Protein AF-A0A497E2W5-F1 (afdb_monomer_lite)

Secondary structure (DSSP, 8-state):
-TT-----PPTT------SS--TT-----S--TT-TTTTT----TTTS-TT---SS---PPP----STTB-TT---SS---GGGHHHHHHHHTT-PPPTT--SPP-GGGB--

InterPro domains:
  IPR017850 Alkaline-phosphatase-like, core domain superfamily [G3DSA:3.40.720.10] (24-112)
  IPR017850 Alkaline-phosphatase-like, core domain superfamily [SSF53649] (45-108)

Structure (mmCIF, N/CA/C/O backbone):
data_AF-A0A497E2W5-F1
#
_entry.id   AF-A0A497E2W5-F1
#
loop_
_atom_site.group_PDB
_atom_site.id
_atom_site.type_symbol
_atom_site.label_atom_id
_atom_site.label_alt_id
_atom_site.label_comp_id
_atom_site.label_asym_id
_atom_site.label_entity_id
_atom_site.label_seq_id
_atom_site.pdbx_PDB_ins_code
_atom_site.Cartn_x
_atom_site.Cartn_y
_atom_site.Cartn_z
_atom_site.occupancy
_atom_site.B_iso_or_equiv
_atom_site.auth_seq_id
_atom_site.auth_comp_id
_atom_site.auth_asym_id
_atom_site.auth_atom_id
_atom_site.pdbx_PDB_model_num
ATOM 1 N N . ILE A 1 1 ? 4.083 -17.679 -1.240 1.00 45.44 1 ILE A N 1
ATOM 2 C CA . ILE A 1 1 ? 3.165 -18.830 -1.041 1.00 45.44 1 ILE A CA 1
ATOM 3 C C . ILE A 1 1 ? 3.995 -20.100 -1.224 1.00 45.44 1 ILE A C 1
ATOM 5 O O . ILE A 1 1 ? 4.900 -20.051 -2.053 1.00 45.44 1 ILE A O 1
ATOM 9 N N . PRO A 1 2 ? 3.779 -21.220 -0.515 1.00 30.84 2 PRO A N 1
ATOM 10 C CA . PRO A 1 2 ? 4.222 -22.504 -1.048 1.00 30.84 2 PRO A CA 1
ATOM 11 C C . PRO A 1 2 ? 3.474 -22.728 -2.373 1.00 30.84 2 PRO A C 1
ATOM 13 O O . PRO A 1 2 ? 2.284 -23.017 -2.351 1.00 30.84 2 PRO A O 1
ATOM 16 N N . GLY A 1 3 ? 4.138 -22.523 -3.514 1.00 43.94 3 GLY A N 1
ATOM 17 C CA . GLY A 1 3 ? 3.598 -22.904 -4.826 1.00 43.94 3 GLY A CA 1
ATOM 18 C C . GLY A 1 3 ? 3.369 -21.799 -5.859 1.00 43.94 3 GLY A C 1
ATOM 19 O O . GLY A 1 3 ? 2.953 -22.129 -6.962 1.00 43.94 3 GLY A O 1
ATOM 20 N N . GLU A 1 4 ? 3.669 -20.531 -5.574 1.00 42.75 4 GLU A N 1
ATOM 21 C CA . GLU A 1 4 ? 3.691 -19.508 -6.631 1.00 42.75 4 GLU A CA 1
ATOM 22 C C . GLU A 1 4 ? 5.122 -19.385 -7.165 1.00 42.75 4 GLU A C 1
ATOM 24 O O . GLU A 1 4 ? 6.027 -18.960 -6.444 1.00 42.75 4 GLU A O 1
ATOM 29 N N . VAL A 1 5 ? 5.337 -19.837 -8.402 1.00 46.62 5 VAL A N 1
ATOM 30 C CA . VAL A 1 5 ? 6.579 -19.614 -9.148 1.00 46.62 5 VAL A CA 1
ATOM 31 C C . VAL A 1 5 ? 6.296 -18.467 -10.101 1.00 46.62 5 VAL A C 1
ATOM 33 O O . VAL A 1 5 ? 5.612 -18.653 -11.106 1.00 46.62 5 VAL A O 1
ATOM 36 N N . ILE A 1 6 ? 6.773 -17.277 -9.750 1.00 53.44 6 ILE A N 1
ATOM 37 C CA . ILE A 1 6 ? 6.671 -16.111 -10.620 1.00 53.44 6 ILE A CA 1
ATOM 38 C C . ILE A 1 6 ? 7.904 -16.119 -11.523 1.00 53.44 6 ILE A C 1
ATOM 40 O O . ILE A 1 6 ? 9.036 -16.129 -11.038 1.00 53.44 6 ILE A O 1
ATOM 44 N N . PHE A 1 7 ? 7.678 -16.189 -12.832 1.00 51.25 7 PHE A N 1
ATOM 45 C CA . PHE A 1 7 ? 8.716 -15.943 -13.825 1.00 51.25 7 PHE A CA 1
ATOM 46 C C . PHE A 1 7 ? 8.680 -14.453 -14.137 1.00 51.25 7 PHE A C 1
ATOM 48 O O . PHE A 1 7 ? 7.654 -13.948 -14.587 1.00 51.25 7 PHE A O 1
ATOM 55 N N . GLU A 1 8 ? 9.773 -13.757 -13.846 1.00 55.00 8 GLU A N 1
ATOM 56 C CA . GLU A 1 8 ? 9.855 -12.304 -13.957 1.00 55.00 8 GLU A CA 1
ATOM 57 C C . GLU A 1 8 ? 11.048 -11.917 -14.814 1.00 55.00 8 GLU A C 1
ATOM 59 O O . GLU A 1 8 ? 12.089 -12.578 -14.816 1.00 55.00 8 GLU A O 1
ATOM 64 N N . VAL A 1 9 ? 10.876 -10.820 -15.535 1.00 54.47 9 VAL A N 1
ATOM 65 C CA . VAL A 1 9 ? 11.919 -10.215 -16.347 1.00 54.47 9 VAL A CA 1
ATOM 66 C C . VAL A 1 9 ? 12.617 -9.152 -15.491 1.00 54.47 9 VAL A C 1
ATOM 68 O O . VAL A 1 9 ? 11.955 -8.294 -14.904 1.00 54.47 9 VAL A O 1
ATOM 71 N N . GLU A 1 10 ? 13.944 -9.236 -15.368 1.00 49.66 10 GLU A N 1
ATOM 72 C CA . GLU A 1 10 ? 14.747 -8.255 -14.624 1.00 49.66 10 GLU A CA 1
ATOM 73 C C . GLU A 1 10 ? 14.705 -6.880 -15.317 1.00 49.66 10 GLU A C 1
ATOM 75 O O . GLU A 1 10 ? 14.527 -6.785 -16.533 1.00 49.66 10 GLU A O 1
ATOM 80 N N . GLY A 1 11 ? 14.869 -5.796 -14.551 1.00 47.16 11 GLY A N 1
ATOM 81 C CA . GLY A 1 11 ? 14.955 -4.447 -15.117 1.00 47.16 11 GLY A CA 1
ATOM 82 C C . GLY A 1 11 ? 16.055 -4.357 -16.181 1.00 47.16 11 GLY A C 1
ATOM 83 O O . GLY A 1 11 ? 17.175 -4.802 -15.953 1.00 47.16 11 GLY A O 1
ATOM 84 N N . GLY A 1 12 ? 15.722 -3.798 -17.349 1.00 45.59 12 GLY A N 1
ATOM 85 C CA . GLY A 1 12 ? 16.610 -3.753 -18.521 1.00 45.59 12 GLY A CA 1
ATOM 86 C C . GLY A 1 12 ? 16.353 -4.850 -19.561 1.00 45.59 12 GLY A C 1
ATOM 87 O O . GLY A 1 12 ? 16.908 -4.784 -20.655 1.00 45.59 12 GLY A O 1
ATOM 88 N N . TYR A 1 13 ? 15.476 -5.810 -19.261 1.00 46.66 13 TYR A N 1
ATOM 89 C CA . TYR A 1 13 ? 14.973 -6.796 -20.213 1.00 46.66 13 TYR A CA 1
ATOM 90 C C . TYR A 1 13 ? 13.480 -6.535 -20.483 1.00 46.66 13 TYR A C 1
ATOM 92 O O . TYR A 1 13 ? 12.729 -6.126 -19.596 1.00 46.66 13 TYR A O 1
ATOM 100 N N . GLY A 1 14 ? 13.035 -6.769 -21.716 1.00 49.97 14 GLY A N 1
ATOM 101 C CA . GLY A 1 14 ? 11.634 -6.637 -22.121 1.00 49.97 14 GLY A CA 1
ATOM 102 C C . GLY A 1 14 ? 11.180 -7.860 -22.908 1.00 49.97 14 GLY A C 1
ATOM 103 O O . GLY A 1 14 ? 11.984 -8.483 -23.604 1.00 49.97 14 GLY A O 1
ATOM 104 N N . VAL A 1 15 ? 9.898 -8.210 -22.809 1.00 49.91 15 VAL A N 1
ATOM 105 C CA . VAL A 1 15 ? 9.271 -9.172 -23.723 1.00 49.91 15 VAL A CA 1
ATOM 106 C C . VAL A 1 15 ? 8.539 -8.388 -24.803 1.00 49.91 15 VAL A C 1
ATOM 108 O O . VAL A 1 15 ? 7.866 -7.400 -24.533 1.00 49.91 15 VAL A O 1
ATOM 111 N N . ASN A 1 16 ? 8.725 -8.770 -26.063 1.00 43.09 16 ASN A N 1
ATOM 112 C CA . ASN A 1 16 ? 8.008 -8.121 -27.154 1.00 43.09 16 ASN A CA 1
ATOM 113 C C . ASN A 1 16 ? 6.560 -8.633 -27.152 1.00 43.09 16 ASN A C 1
ATOM 115 O O . ASN A 1 16 ? 6.359 -9.847 -27.094 1.00 43.09 16 ASN A O 1
ATOM 119 N N . PHE A 1 17 ? 5.571 -7.736 -27.236 1.00 48.25 17 PHE A N 1
ATOM 120 C CA . PHE A 1 17 ? 4.142 -8.064 -27.304 1.00 48.25 17 PHE A CA 1
ATOM 121 C C . PHE A 1 17 ? 3.808 -8.926 -28.535 1.00 48.25 17 PHE A C 1
ATOM 123 O O . PHE A 1 17 ? 3.304 -8.441 -29.546 1.00 48.25 17 PHE A O 1
ATOM 130 N N . HIS A 1 18 ? 4.028 -10.232 -28.440 1.00 39.84 18 HIS A N 1
ATOM 131 C CA . HIS A 1 18 ? 3.275 -11.218 -29.193 1.00 39.84 18 HIS A CA 1
ATOM 132 C C . HIS A 1 18 ? 2.455 -12.013 -28.187 1.00 39.84 18 HIS A C 1
ATOM 134 O O . HIS A 1 18 ? 2.977 -12.711 -27.323 1.00 39.84 18 HIS A O 1
ATOM 140 N N . PHE A 1 19 ? 1.141 -11.813 -28.270 1.00 38.38 19 PHE A N 1
ATOM 141 C CA . PHE A 1 19 ? 0.138 -12.569 -27.541 1.00 38.38 19 PHE A CA 1
ATOM 142 C C . PHE A 1 19 ? 0.495 -14.064 -27.596 1.00 38.38 19 PHE A C 1
ATOM 144 O O . PHE A 1 19 ? 0.598 -14.614 -28.687 1.00 38.38 19 PHE A O 1
ATOM 151 N N . TYR A 1 20 ? 0.619 -14.677 -26.415 1.00 34.50 20 TYR A N 1
ATOM 152 C CA . TYR A 1 20 ? 0.976 -16.075 -26.126 1.00 34.50 20 TYR A CA 1
ATOM 153 C C . TYR A 1 20 ? 2.484 -16.397 -26.043 1.00 34.50 20 TYR A C 1
ATOM 155 O O . TYR A 1 20 ? 3.214 -16.236 -27.017 1.00 34.50 20 TYR A O 1
ATOM 163 N N . PRO A 1 21 ? 2.961 -16.929 -24.895 1.00 38.91 21 PRO A N 1
ATOM 164 C CA . PRO A 1 21 ? 4.302 -17.485 -24.798 1.00 38.91 21 PRO A CA 1
ATOM 165 C C . PRO A 1 21 ? 4.341 -18.815 -25.554 1.00 38.91 21 PRO A C 1
ATOM 167 O O . PRO A 1 21 ? 4.038 -19.881 -25.012 1.00 38.91 21 PRO A O 1
ATOM 170 N N . ASP A 1 22 ? 4.726 -18.763 -26.821 1.00 36.75 22 ASP A N 1
ATOM 171 C CA . ASP A 1 22 ? 5.220 -19.946 -27.506 1.00 36.75 22 ASP A CA 1
ATOM 172 C C . ASP A 1 22 ? 6.557 -20.339 -26.860 1.00 36.75 22 ASP A C 1
ATOM 174 O O . ASP A 1 22 ? 7.371 -19.483 -26.517 1.00 36.75 22 ASP A O 1
ATOM 178 N N . LYS A 1 23 ? 6.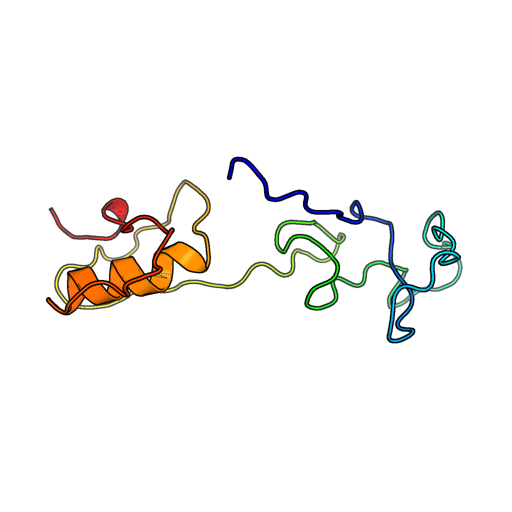822 -21.645 -26.706 1.00 39.22 23 LYS A N 1
ATOM 179 C CA . LYS A 1 23 ? 8.049 -22.219 -26.097 1.00 39.22 23 LYS A CA 1
ATOM 180 C C . LYS A 1 23 ? 9.384 -21.790 -26.753 1.00 39.22 23 LYS A C 1
ATOM 182 O O . LYS A 1 23 ? 10.425 -22.342 -26.408 1.00 39.22 23 LYS A O 1
ATOM 187 N N . GLY A 1 24 ? 9.354 -20.867 -27.710 1.00 38.56 24 GLY A N 1
ATOM 188 C CA . GLY A 1 24 ? 10.496 -20.341 -28.448 1.00 38.56 24 GLY A CA 1
ATOM 189 C C . GLY A 1 24 ? 10.682 -18.827 -28.338 1.00 38.56 24 GLY A C 1
ATOM 190 O O . GLY A 1 24 ? 11.384 -18.279 -29.179 1.00 38.56 24 GLY A O 1
ATOM 191 N N . SER A 1 25 ? 10.067 -18.135 -27.370 1.00 43.38 25 SER A N 1
ATOM 192 C CA . SER A 1 25 ? 10.336 -16.705 -27.160 1.00 43.38 25 SER A CA 1
ATOM 193 C C . SER A 1 25 ? 11.809 -16.486 -26.781 1.00 43.38 25 SER A C 1
ATOM 195 O O . SER A 1 25 ? 12.249 -16.937 -25.721 1.00 43.38 25 SER A O 1
ATOM 197 N N . GLU A 1 26 ? 12.574 -15.819 -27.648 1.00 43.84 26 GLU A N 1
ATOM 198 C CA . GLU A 1 26 ? 13.964 -15.437 -27.376 1.00 43.84 26 GLU A CA 1
ATOM 199 C C . GLU A 1 26 ? 14.029 -14.330 -26.313 1.00 43.84 26 GLU A C 1
ATOM 201 O O . GLU A 1 26 ? 13.266 -13.364 -26.343 1.00 43.84 26 GLU A O 1
ATOM 206 N N . LEU A 1 27 ? 14.966 -14.476 -25.372 1.00 45.19 27 LEU A N 1
ATOM 207 C CA . LEU A 1 27 ? 15.333 -13.435 -24.416 1.00 45.19 27 LEU A CA 1
ATOM 208 C C . LEU A 1 27 ? 16.033 -12.309 -25.193 1.00 45.19 27 LEU A C 1
ATOM 210 O O . LEU A 1 27 ? 17.135 -12.512 -25.703 1.00 45.19 27 LEU A O 1
ATOM 214 N N . ILE A 1 28 ? 15.413 -11.134 -25.302 1.00 45.72 28 ILE A N 1
ATOM 215 C CA . ILE A 1 28 ? 16.076 -9.970 -25.903 1.00 45.72 28 ILE A CA 1
ATOM 216 C C . ILE A 1 28 ? 17.065 -9.419 -24.872 1.00 45.72 28 ILE A C 1
ATOM 218 O O . ILE A 1 28 ? 16.666 -8.960 -23.803 1.00 45.72 28 ILE A O 1
ATOM 222 N N . VAL A 1 29 ? 18.356 -9.515 -25.189 1.00 43.81 29 VAL A N 1
ATOM 223 C CA . VAL A 1 29 ? 19.462 -9.031 -24.355 1.00 43.81 29 VAL A CA 1
ATOM 224 C C . VAL A 1 29 ? 19.752 -7.569 -24.699 1.00 43.81 29 VAL A C 1
ATOM 226 O O . VAL A 1 29 ? 20.176 -7.280 -25.812 1.00 43.81 29 VAL A O 1
ATOM 229 N N . GLU A 1 30 ? 19.531 -6.715 -23.697 1.00 44.34 30 GLU A N 1
ATOM 230 C CA . GLU A 1 30 ? 19.857 -5.285 -23.544 1.00 44.34 30 GLU A CA 1
ATOM 231 C C . GLU A 1 30 ? 19.336 -4.264 -24.587 1.00 44.34 30 GLU A C 1
ATOM 233 O O . GLU A 1 30 ? 19.366 -4.495 -25.797 1.00 44.34 30 GLU A O 1
ATOM 238 N N . PRO A 1 31 ? 18.886 -3.073 -24.134 1.00 47.66 31 PRO A N 1
ATOM 239 C CA . PRO A 1 31 ? 18.487 -1.991 -25.025 1.00 47.66 31 PRO A CA 1
ATOM 240 C C . PRO A 1 31 ? 19.684 -1.397 -25.778 1.00 47.66 31 PRO A C 1
ATOM 242 O O . PRO A 1 31 ? 20.657 -0.928 -25.189 1.00 47.66 31 PRO A O 1
ATOM 245 N N . ASP A 1 32 ? 19.571 -1.365 -27.104 1.00 46.53 32 ASP A N 1
ATOM 246 C CA . ASP A 1 32 ? 20.541 -0.745 -28.004 1.00 46.53 32 ASP A CA 1
ATOM 247 C C . ASP A 1 32 ? 20.584 0.797 -27.805 1.00 46.53 32 ASP A C 1
ATOM 249 O O . ASP A 1 32 ? 19.554 1.471 -27.958 1.00 46.53 32 ASP A O 1
ATOM 253 N N . PRO A 1 33 ? 21.766 1.382 -27.504 1.00 45.22 33 PRO A N 1
ATOM 254 C CA . PRO A 1 33 ? 21.944 2.816 -27.256 1.00 45.22 33 PRO A CA 1
ATOM 255 C C . PRO A 1 33 ? 21.564 3.750 -28.421 1.00 45.22 33 PRO A C 1
ATOM 257 O O . PRO A 1 33 ? 21.503 4.964 -28.215 1.00 45.22 33 PRO A O 1
ATOM 260 N N . GLN A 1 34 ? 21.329 3.243 -29.639 1.00 47.22 34 GLN A N 1
ATOM 261 C CA . GLN A 1 34 ? 20.988 4.060 -30.813 1.00 47.22 34 GLN A CA 1
ATOM 262 C C . GLN A 1 34 ? 19.508 4.499 -30.881 1.00 47.22 34 GLN A C 1
ATOM 264 O O . GLN A 1 34 ? 19.183 5.419 -31.634 1.00 47.22 34 GLN A O 1
ATOM 269 N N . PHE A 1 35 ? 18.600 3.880 -30.110 1.00 45.09 35 PHE A N 1
ATOM 270 C CA . PHE A 1 35 ? 17.139 4.056 -30.242 1.00 45.09 35 PHE A CA 1
ATOM 271 C C . PHE A 1 35 ? 16.502 4.910 -29.139 1.00 45.09 35 PHE A C 1
ATOM 273 O O . PHE A 1 35 ? 15.598 4.473 -28.429 1.00 45.09 35 PHE A O 1
ATOM 280 N N . GLY A 1 36 ? 16.948 6.153 -28.983 1.00 41.91 36 GLY A N 1
ATOM 281 C CA . GLY A 1 36 ? 16.357 7.075 -28.010 1.00 41.91 36 GLY A CA 1
ATOM 282 C C . GLY A 1 36 ? 14.810 7.167 -28.007 1.00 41.91 36 GLY A C 1
ATOM 283 O O . GLY A 1 36 ? 14.107 6.782 -28.938 1.00 41.91 36 GLY A O 1
ATOM 284 N N . VAL A 1 37 ? 14.321 7.799 -26.936 1.00 41.81 37 VAL A N 1
ATOM 285 C CA . VAL A 1 37 ? 12.943 8.172 -26.538 1.00 41.81 37 VAL A CA 1
ATOM 286 C C . VAL A 1 37 ? 12.136 7.123 -25.746 1.00 41.81 37 VAL A C 1
ATOM 288 O O . VAL A 1 37 ? 11.491 7.536 -24.788 1.00 41.81 37 VAL A O 1
ATOM 291 N N . TRP A 1 38 ? 12.244 5.811 -26.013 1.00 45.19 38 TRP A N 1
ATOM 292 C CA . TRP A 1 38 ? 11.664 4.747 -25.145 1.00 45.19 38 TRP A CA 1
ATOM 293 C C . TRP A 1 38 ? 12.589 3.541 -24.864 1.00 45.19 38 TRP A C 1
ATOM 295 O O . TRP A 1 38 ? 12.249 2.702 -24.040 1.00 45.19 38 TRP A O 1
ATOM 305 N N . GLY A 1 39 ? 13.785 3.481 -25.470 1.00 43.41 39 GLY A N 1
ATOM 306 C CA . GLY A 1 39 ? 15.021 2.883 -24.919 1.00 43.41 39 GLY A CA 1
ATOM 307 C C . GLY A 1 39 ? 14.967 1.538 -24.174 1.00 43.41 39 GLY A C 1
ATOM 308 O O . GLY A 1 39 ? 15.750 1.361 -23.247 1.00 43.41 39 GLY A O 1
ATOM 309 N N . GLY A 1 40 ? 14.046 0.625 -24.506 1.00 49.16 40 GLY A N 1
ATOM 310 C CA . GLY A 1 40 ? 13.838 -0.639 -23.775 1.00 49.16 40 GLY A CA 1
ATOM 311 C C . GLY A 1 40 ? 13.529 -0.477 -22.280 1.00 49.16 40 GLY A C 1
ATOM 312 O O . GLY A 1 40 ? 13.662 -1.425 -21.512 1.00 49.16 40 GLY A O 1
ATOM 313 N N . ALA A 1 41 ? 13.102 0.715 -21.868 1.00 49.84 41 ALA A N 1
ATOM 314 C CA . ALA A 1 41 ? 12.738 1.069 -20.502 1.00 49.84 41 ALA A CA 1
ATOM 315 C C . ALA A 1 41 ? 11.210 1.092 -20.345 1.00 49.84 41 ALA A C 1
ATOM 317 O O . ALA A 1 41 ? 10.638 2.010 -19.757 1.00 49.84 41 ALA A O 1
ATOM 318 N N . GLU A 1 42 ? 10.526 0.115 -20.936 1.00 55.38 42 GLU A N 1
ATOM 319 C CA . GLU A 1 42 ? 9.072 0.040 -20.890 1.00 55.38 42 GLU A CA 1
ATOM 320 C C . GLU A 1 42 ? 8.649 -0.860 -19.728 1.00 55.38 42 GLU A C 1
ATOM 322 O O . GLU A 1 42 ? 8.657 -2.084 -19.824 1.00 55.38 42 GLU A O 1
ATOM 327 N N . GLY A 1 43 ? 8.266 -0.238 -18.612 1.00 55.75 43 GLY A N 1
ATOM 328 C CA . GLY A 1 43 ? 7.411 -0.901 -17.636 1.00 55.75 43 GLY A CA 1
ATOM 329 C C . GLY A 1 43 ? 6.011 -1.019 -18.224 1.00 55.75 43 GLY A C 1
ATOM 330 O O . GLY A 1 43 ? 5.242 -0.056 -18.200 1.00 55.75 43 GLY A O 1
ATOM 331 N N . THR A 1 44 ? 5.686 -2.175 -18.787 1.00 61.59 44 THR A N 1
ATOM 332 C CA . THR A 1 44 ? 4.354 -2.473 -19.320 1.00 61.59 44 THR A CA 1
ATOM 333 C C . THR A 1 44 ? 3.496 -3.100 -18.217 1.00 61.59 44 THR A C 1
ATOM 335 O O . THR A 1 44 ? 3.992 -3.646 -17.227 1.00 61.59 44 THR A O 1
ATOM 338 N N . HIS A 1 45 ? 2.168 -2.995 -18.318 1.00 64.62 45 HIS A N 1
ATOM 339 C CA . HIS A 1 45 ? 1.300 -3.581 -17.297 1.00 64.62 45 HIS A CA 1
ATOM 340 C C . HIS A 1 45 ? 1.273 -5.121 -17.415 1.00 64.62 45 HIS A C 1
ATOM 342 O O . HIS A 1 45 ? 0.647 -5.680 -18.313 1.00 64.62 45 HIS A O 1
ATOM 348 N N . GLY A 1 46 ? 1.898 -5.816 -16.461 1.00 63.97 46 GLY A N 1
ATOM 349 C CA . GLY A 1 46 ? 1.742 -7.266 -16.271 1.00 63.97 46 GLY A CA 1
ATOM 350 C C . GLY A 1 46 ? 2.943 -8.140 -16.639 1.00 63.97 46 GLY A C 1
ATOM 351 O O . GLY A 1 46 ? 2.868 -9.344 -16.414 1.00 63.97 46 GLY A O 1
ATOM 352 N N . GLU A 1 47 ? 4.033 -7.571 -17.154 1.00 60.97 47 GLU A N 1
ATOM 353 C CA . GLU A 1 47 ? 5.222 -8.338 -17.568 1.00 60.97 47 GLU A CA 1
ATOM 354 C C . GLU A 1 47 ? 6.350 -8.308 -16.524 1.00 60.97 47 GLU A C 1
ATOM 356 O O . GLU A 1 47 ? 7.162 -9.231 -16.450 1.00 60.97 47 GLU A O 1
ATOM 361 N N . GLN A 1 48 ? 6.386 -7.274 -15.682 1.00 70.00 48 GLN A N 1
ATOM 362 C CA . GLN A 1 48 ? 7.395 -7.084 -14.642 1.00 70.00 48 GLN A CA 1
ATOM 363 C C . GLN A 1 48 ? 6.757 -6.784 -13.283 1.00 70.00 48 GLN A C 1
ATOM 365 O O . GLN A 1 48 ? 5.591 -6.380 -13.181 1.00 70.00 48 GLN A O 1
ATOM 370 N N . LEU A 1 49 ? 7.546 -6.929 -12.212 1.00 76.06 49 LEU A N 1
ATOM 371 C CA . LEU A 1 49 ? 7.124 -6.458 -10.899 1.00 76.06 49 LEU A CA 1
ATOM 372 C C . LEU A 1 49 ? 6.923 -4.942 -10.913 1.00 76.06 49 LEU A C 1
ATOM 374 O O . LEU A 1 49 ? 7.787 -4.209 -11.400 1.00 76.06 49 LEU A O 1
ATOM 378 N N . PRO A 1 50 ? 5.862 -4.434 -10.262 1.00 78.38 50 PRO A N 1
ATOM 379 C CA . PRO A 1 50 ? 5.610 -3.003 -10.246 1.00 78.38 50 PRO A CA 1
ATOM 380 C C . PRO A 1 50 ? 6.734 -2.167 -9.632 1.00 78.38 50 PRO A C 1
ATOM 382 O O . PRO A 1 50 ? 6.831 -0.982 -9.922 1.00 78.38 50 PRO A O 1
ATOM 385 N N . SER A 1 51 ? 7.561 -2.769 -8.771 1.00 80.75 51 SER A N 1
ATOM 386 C CA . SER A 1 51 ? 8.699 -2.131 -8.103 1.00 80.75 51 SER A CA 1
ATOM 387 C C . SER A 1 51 ? 9.994 -2.108 -8.917 1.00 80.75 51 SER A C 1
ATOM 389 O O . SER A 1 51 ? 10.981 -1.587 -8.404 1.00 80.75 51 SER A O 1
ATOM 391 N N . VAL A 1 52 ? 10.025 -2.683 -10.124 1.00 76.31 52 VAL A N 1
ATOM 392 C CA . VAL A 1 52 ? 11.192 -2.579 -11.011 1.00 76.31 52 VAL A CA 1
ATOM 393 C C . VAL A 1 52 ? 11.384 -1.118 -11.409 1.00 76.31 52 VAL A C 1
ATOM 395 O O . VAL A 1 52 ? 10.426 -0.432 -11.771 1.00 76.31 52 VAL A O 1
ATOM 398 N N . ASP A 1 53 ? 12.624 -0.648 -11.296 1.00 72.50 53 ASP A N 1
ATOM 399 C CA . ASP A 1 53 ? 13.029 0.690 -11.709 1.00 72.50 53 ASP A CA 1
ATOM 400 C C . ASP A 1 53 ? 13.494 0.655 -13.168 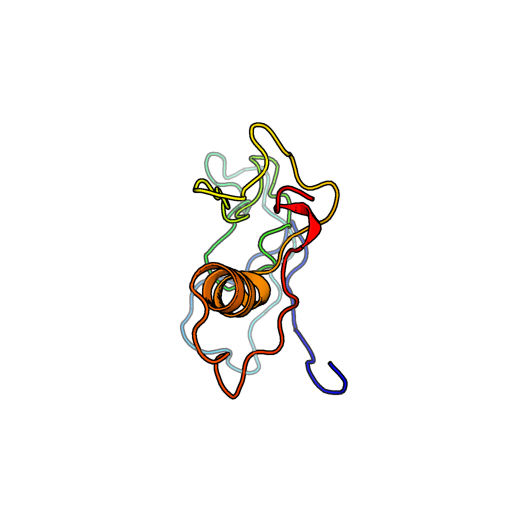1.00 72.50 53 ASP A C 1
ATOM 402 O O . ASP A 1 53 ? 14.450 -0.039 -13.514 1.00 72.50 53 ASP A O 1
ATOM 406 N N . PHE A 1 54 ? 12.802 1.409 -14.018 1.00 68.19 54 PHE A N 1
ATOM 407 C CA . PHE A 1 54 ? 13.082 1.544 -15.446 1.00 68.19 54 PHE A CA 1
ATOM 408 C C . PHE A 1 54 ? 13.872 2.825 -15.753 1.00 68.19 54 PHE A C 1
ATOM 410 O O . PHE A 1 54 ? 13.733 3.409 -16.824 1.00 68.19 54 PHE A O 1
ATOM 417 N N . SER A 1 55 ? 14.685 3.314 -14.812 1.00 63.91 55 SER A N 1
ATOM 418 C CA . SER A 1 55 ? 15.452 4.575 -14.869 1.00 63.91 55 SER A CA 1
ATOM 419 C C . SER A 1 55 ? 14.608 5.857 -14.854 1.00 63.91 55 SER A C 1
ATOM 421 O O . SER A 1 55 ? 15.022 6.860 -14.274 1.00 63.91 55 SER A O 1
ATOM 423 N N . LEU A 1 56 ? 13.426 5.850 -15.474 1.00 69.06 56 LEU A N 1
ATOM 424 C CA . LEU A 1 56 ? 12.445 6.941 -15.414 1.00 69.06 56 LEU A CA 1
ATOM 425 C C . LEU A 1 56 ? 11.525 6.843 -14.191 1.00 69.06 56 LEU A C 1
ATOM 427 O O . LEU A 1 56 ? 10.818 7.799 -13.868 1.00 69.06 56 LEU A O 1
ATOM 431 N N . GLY A 1 57 ? 11.530 5.698 -13.513 1.00 72.81 57 GLY A N 1
ATOM 432 C CA . GLY A 1 57 ? 10.702 5.416 -12.354 1.00 72.81 57 GLY A CA 1
ATOM 433 C C . GLY A 1 57 ? 10.186 3.985 -12.356 1.00 72.81 57 GLY A C 1
ATOM 434 O O . GLY A 1 57 ? 10.640 3.129 -13.114 1.00 72.81 57 GLY A O 1
ATOM 435 N N . THR A 1 58 ? 9.212 3.744 -11.488 1.00 80.06 58 THR A N 1
ATOM 436 C CA . THR A 1 58 ? 8.551 2.450 -11.326 1.00 80.06 58 THR A CA 1
ATOM 437 C C . THR A 1 58 ? 7.097 2.542 -11.781 1.00 80.06 58 THR A C 1
ATOM 439 O O . THR A 1 58 ?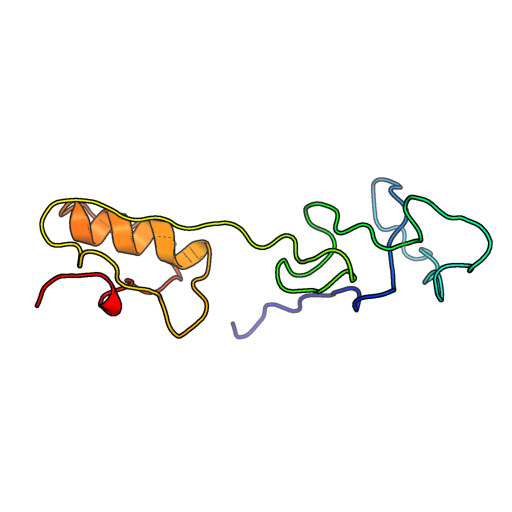 6.530 3.632 -11.889 1.00 80.06 58 THR A O 1
ATOM 442 N N . ILE A 1 59 ? 6.461 1.391 -11.997 1.00 81.31 59 ILE A N 1
ATOM 443 C CA . ILE A 1 59 ? 5.020 1.307 -12.288 1.00 81.31 59 ILE A CA 1
ATOM 444 C C . ILE A 1 59 ? 4.207 0.970 -11.026 1.00 81.31 59 ILE A C 1
ATOM 446 O O . ILE A 1 59 ? 3.107 0.420 -11.098 1.00 81.31 59 ILE A O 1
ATOM 450 N N . GLN A 1 60 ? 4.746 1.278 -9.839 1.00 86.44 60 GLN A N 1
ATOM 451 C CA . GLN A 1 60 ? 4.061 1.031 -8.574 1.00 86.44 60 GLN A CA 1
ATOM 452 C C . GLN A 1 60 ? 2.741 1.802 -8.507 1.00 86.44 60 GLN A C 1
ATOM 454 O O . GLN A 1 60 ? 2.669 2.999 -8.786 1.00 86.44 60 GLN A O 1
ATOM 459 N N . ALA A 1 61 ? 1.691 1.119 -8.056 1.00 88.50 61 ALA A N 1
ATOM 460 C CA . ALA A 1 61 ? 0.420 1.764 -7.778 1.00 88.50 61 ALA A CA 1
ATOM 461 C C . ALA A 1 61 ? 0.528 2.720 -6.577 1.00 88.50 61 ALA A C 1
ATOM 463 O O . ALA A 1 61 ? 1.273 2.486 -5.622 1.00 88.50 61 ALA A O 1
ATOM 464 N N . VAL A 1 62 ? -0.288 3.773 -6.597 1.00 91.94 62 VAL A N 1
ATOM 465 C CA . VAL A 1 62 ? -0.425 4.710 -5.478 1.00 91.94 62 VAL A CA 1
ATOM 466 C C . VAL A 1 62 ? -1.597 4.285 -4.598 1.00 91.94 62 VAL A C 1
ATOM 468 O O . VAL A 1 62 ? -2.714 4.106 -5.080 1.00 91.94 62 VAL A O 1
ATOM 471 N N . PHE A 1 63 ? -1.359 4.179 -3.290 1.00 94.75 63 PHE A N 1
ATOM 472 C CA . PHE A 1 63 ? -2.396 3.914 -2.294 1.00 94.75 63 PHE A CA 1
ATOM 473 C C . PHE A 1 63 ? -2.565 5.115 -1.358 1.00 94.75 63 PHE A C 1
ATOM 475 O O . PHE A 1 63 ? -1.618 5.530 -0.687 1.00 94.75 63 PHE A O 1
ATOM 482 N N . VAL A 1 64 ? -3.783 5.660 -1.292 1.00 95.88 64 VAL A N 1
ATOM 483 C CA . VAL A 1 64 ? -4.160 6.749 -0.379 1.00 95.88 64 VAL A CA 1
ATOM 484 C C . VAL A 1 64 ? -5.417 6.347 0.378 1.00 95.88 64 VAL A C 1
ATOM 486 O O . VAL A 1 64 ? -6.433 6.017 -0.227 1.00 95.88 64 VAL A O 1
ATOM 489 N N . LEU A 1 65 ? -5.358 6.421 1.707 1.00 95.69 65 LEU A N 1
ATOM 490 C CA . LEU A 1 65 ? -6.466 6.090 2.597 1.00 95.69 65 LEU A CA 1
ATOM 491 C C . LEU A 1 65 ? -6.802 7.296 3.478 1.00 95.69 65 LEU A C 1
ATOM 493 O O . LEU A 1 65 ? -5.915 7.897 4.085 1.00 95.69 65 LEU A O 1
ATOM 497 N N . ARG A 1 66 ? -8.086 7.660 3.547 1.00 95.38 66 ARG A N 1
ATOM 498 C CA . ARG A 1 66 ? -8.580 8.777 4.361 1.00 95.38 66 ARG A CA 1
ATOM 499 C C . ARG A 1 66 ? -9.999 8.495 4.837 1.00 95.38 66 ARG A C 1
ATOM 501 O O . ARG A 1 66 ? -10.871 8.212 4.026 1.00 95.38 66 ARG A O 1
ATOM 508 N N . GLY A 1 67 ? -10.237 8.668 6.130 1.00 92.12 67 GLY A N 1
ATOM 509 C CA . GLY A 1 67 ? -11.554 8.509 6.737 1.00 92.12 67 GLY A CA 1
ATOM 510 C C . GLY A 1 67 ? -11.492 8.625 8.260 1.00 92.12 67 GLY A C 1
ATOM 511 O O . GLY A 1 67 ? -10.411 8.876 8.801 1.00 92.12 67 GLY A O 1
ATOM 512 N N . PRO A 1 68 ? -12.634 8.472 8.950 1.00 92.25 68 PRO A N 1
ATOM 513 C CA . PRO A 1 68 ? -12.668 8.316 10.402 1.00 92.25 68 PRO A CA 1
ATOM 514 C C . PRO A 1 68 ? -11.771 7.156 10.851 1.00 92.25 68 PRO A C 1
ATOM 516 O O . PRO A 1 68 ? -11.741 6.121 10.189 1.00 92.25 68 PRO A O 1
ATOM 519 N N . GLY A 1 69 ? -11.026 7.335 11.944 1.00 92.25 69 GLY A N 1
ATOM 520 C CA . GLY A 1 69 ? -10.136 6.299 12.475 1.00 92.25 69 GLY A CA 1
ATOM 521 C C . GLY A 1 69 ? -8.882 6.029 11.634 1.00 92.25 69 GLY A C 1
ATOM 522 O O . GLY A 1 69 ? -8.173 5.069 11.914 1.00 92.25 69 GLY A O 1
ATOM 523 N N . VAL A 1 70 ? -8.573 6.844 10.615 1.00 96.62 70 VAL A N 1
ATOM 524 C CA . VAL A 1 70 ? -7.348 6.727 9.800 1.00 96.62 70 VAL A CA 1
ATOM 525 C C . VAL A 1 70 ? -6.373 7.848 10.153 1.00 96.62 70 VAL A C 1
ATOM 527 O O . VAL A 1 70 ? -6.707 9.031 10.057 1.00 96.62 70 VAL A O 1
ATOM 530 N N . LYS A 1 71 ? -5.130 7.483 10.483 1.00 96.75 71 LYS A N 1
ATOM 531 C CA . LYS A 1 71 ? -4.062 8.426 10.833 1.00 96.75 71 LYS A CA 1
ATOM 532 C C . LYS A 1 71 ? -3.823 9.434 9.709 1.00 96.75 71 LYS A C 1
ATOM 534 O O . LYS A 1 71 ? -3.517 9.078 8.570 1.00 96.75 71 LYS A O 1
ATOM 539 N N . LYS A 1 72 ? -3.862 10.722 10.046 1.00 96.50 72 LYS A N 1
ATOM 540 C CA . LYS A 1 72 ? -3.528 11.807 9.110 1.00 96.50 72 LYS A CA 1
ATOM 541 C C . LYS A 1 72 ? -2.020 11.897 8.883 1.00 96.50 72 LYS A C 1
ATOM 543 O O . LYS A 1 72 ? -1.240 11.869 9.829 1.00 96.50 72 LYS A O 1
ATOM 548 N N . GLY A 1 73 ? -1.615 12.054 7.622 1.00 95.75 73 GLY A N 1
ATOM 549 C CA . GLY A 1 73 ? -0.211 12.260 7.245 1.00 95.75 73 GLY A CA 1
ATOM 550 C C . GLY A 1 73 ? 0.695 11.041 7.449 1.00 95.75 73 GLY A C 1
ATOM 551 O O . GLY A 1 73 ? 1.912 11.167 7.324 1.00 95.75 73 GLY A O 1
ATOM 552 N N . PHE A 1 74 ? 0.130 9.868 7.752 1.00 96.25 74 PHE A N 1
ATOM 553 C CA . PHE A 1 74 ? 0.904 8.640 7.875 1.00 96.25 74 PHE A CA 1
ATOM 554 C C . PHE A 1 74 ? 1.480 8.225 6.516 1.00 96.25 74 PHE A C 1
ATOM 556 O O . PHE A 1 74 ? 0.780 8.207 5.504 1.00 96.25 74 PHE A O 1
ATOM 563 N N . ARG A 1 75 ? 2.767 7.870 6.507 1.00 96.19 75 ARG A N 1
ATOM 564 C CA . ARG A 1 75 ? 3.455 7.273 5.361 1.00 96.19 75 ARG A CA 1
ATOM 565 C C . ARG A 1 75 ? 3.914 5.875 5.746 1.00 96.19 75 ARG A C 1
ATOM 567 O O . ARG A 1 75 ? 4.632 5.712 6.735 1.00 96.19 75 ARG A O 1
ATOM 574 N N . ALA A 1 76 ? 3.498 4.878 4.970 1.00 93.25 76 ALA A N 1
ATOM 575 C CA . ALA A 1 76 ? 3.898 3.498 5.197 1.00 93.25 76 ALA A CA 1
ATOM 576 C C . ALA A 1 76 ? 5.422 3.350 5.066 1.00 93.25 76 ALA A C 1
ATOM 578 O O . ALA A 1 76 ? 6.031 3.859 4.130 1.00 93.25 76 ALA A O 1
ATOM 579 N N . LYS A 1 77 ? 6.037 2.649 6.026 1.00 92.44 77 LYS A N 1
ATOM 580 C CA . LYS A 1 77 ? 7.484 2.357 6.027 1.00 92.44 77 LYS A CA 1
ATOM 581 C C . LYS A 1 77 ? 7.836 1.075 5.273 1.00 92.44 77 LYS A C 1
ATOM 583 O O . LYS A 1 77 ? 9.005 0.824 5.007 1.00 92.44 77 LYS A O 1
ATOM 588 N N . LYS A 1 78 ? 6.836 0.235 5.014 1.00 89.88 78 LYS A N 1
ATOM 589 C CA . LYS A 1 78 ? 6.959 -1.044 4.316 1.00 89.88 78 LYS A CA 1
ATOM 590 C C . LYS A 1 78 ? 6.036 -1.030 3.098 1.00 89.88 78 LYS A C 1
ATOM 592 O O . LYS A 1 78 ? 5.013 -0.342 3.158 1.00 89.88 78 LYS A O 1
ATOM 597 N N . PRO A 1 79 ? 6.359 -1.792 2.041 1.00 90.00 79 PRO A N 1
ATOM 598 C CA . PRO A 1 79 ? 5.457 -1.969 0.916 1.00 90.00 79 PRO A CA 1
ATOM 599 C C . PRO A 1 79 ? 4.081 -2.472 1.358 1.00 90.00 79 PRO A C 1
ATOM 601 O O . PRO A 1 79 ? 3.950 -3.252 2.308 1.00 90.00 79 PRO A O 1
ATOM 604 N N . ILE A 1 80 ? 3.068 -2.007 0.639 1.00 94.00 80 ILE A N 1
ATOM 605 C CA . ILE A 1 80 ? 1.692 -2.493 0.707 1.00 94.00 80 ILE A CA 1
ATOM 606 C C . ILE A 1 80 ? 1.449 -3.266 -0.577 1.00 94.00 80 ILE A C 1
ATOM 608 O O . ILE A 1 80 ? 1.843 -2.807 -1.650 1.00 94.00 80 ILE A O 1
ATOM 612 N N . PHE A 1 81 ? 0.800 -4.418 -0.471 1.00 93.88 81 PHE A N 1
ATOM 613 C CA . PHE A 1 81 ? 0.433 -5.209 -1.636 1.00 93.88 81 PHE A CA 1
ATOM 614 C C . PHE A 1 81 ? -1.027 -4.969 -2.004 1.00 93.88 81 PHE A C 1
ATOM 616 O O . PHE A 1 81 ? -1.862 -4.691 -1.146 1.00 93.88 81 PHE A O 1
ATOM 623 N N . LEU A 1 82 ? -1.365 -5.140 -3.284 1.00 93.50 82 LEU A N 1
ATOM 624 C CA . LEU A 1 82 ? -2.742 -4.978 -3.760 1.00 93.50 82 LEU A CA 1
ATOM 625 C C . LEU A 1 82 ? -3.727 -5.890 -3.003 1.00 93.50 82 LEU A C 1
ATOM 627 O O . LEU A 1 82 ? -4.830 -5.467 -2.661 1.00 93.50 82 LEU A O 1
ATOM 631 N N . ARG A 1 83 ? -3.292 -7.110 -2.654 1.00 95.50 83 ARG A N 1
ATOM 632 C CA . ARG A 1 83 ? -4.075 -8.070 -1.857 1.00 95.50 83 ARG A CA 1
ATOM 633 C C . ARG A 1 83 ? -4.428 -7.581 -0.447 1.00 95.50 83 ARG A C 1
ATOM 635 O O . ARG A 1 83 ? -5.373 -8.098 0.137 1.00 95.50 83 ARG A O 1
ATOM 642 N N . ASP A 1 84 ? -3.716 -6.589 0.089 1.00 97.19 84 ASP A N 1
ATOM 643 C CA . ASP A 1 84 ? -3.967 -6.029 1.425 1.00 97.19 84 ASP A CA 1
ATOM 644 C C . ASP A 1 84 ? -5.156 -5.048 1.432 1.00 97.19 84 ASP A C 1
ATOM 646 O O . ASP A 1 84 ? -5.728 -4.762 2.486 1.00 97.19 84 ASP A O 1
ATOM 650 N 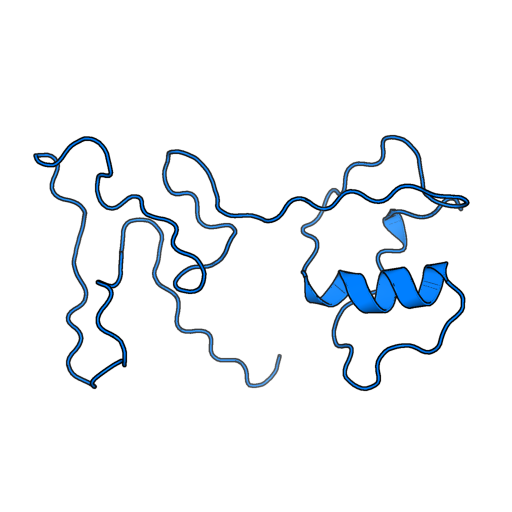N . VAL A 1 85 ? -5.566 -4.530 0.267 1.00 96.56 85 VAL A N 1
ATOM 651 C CA . VAL A 1 85 ? -6.591 -3.477 0.161 1.00 96.56 85 VAL A CA 1
ATOM 652 C C . VAL A 1 85 ? -7.964 -3.981 0.608 1.00 96.56 85 VAL A C 1
ATOM 654 O O . VAL A 1 85 ? -8.584 -3.388 1.490 1.00 96.56 85 VAL A O 1
ATOM 657 N N . ALA A 1 86 ? -8.436 -5.089 0.036 1.00 97.44 86 ALA A N 1
ATOM 658 C CA . ALA A 1 86 ? -9.761 -5.632 0.332 1.00 97.44 86 ALA A CA 1
ATOM 659 C C . ALA A 1 86 ? -9.964 -6.030 1.815 1.00 97.44 86 ALA A C 1
ATOM 661 O O . ALA A 1 86 ? -10.960 -5.590 2.401 1.00 97.44 86 ALA A O 1
ATOM 662 N N . PRO A 1 87 ? -9.056 -6.788 2.473 1.00 97.81 87 PRO A N 1
ATOM 663 C CA . PRO A 1 87 ? -9.204 -7.092 3.898 1.00 97.81 87 PRO A CA 1
ATOM 664 C C . PRO A 1 87 ? -9.118 -5.835 4.778 1.00 97.81 87 PRO A C 1
ATOM 666 O O . PRO A 1 87 ? -9.861 -5.726 5.752 1.00 97.81 87 PRO A O 1
ATOM 669 N N . THR A 1 88 ? -8.292 -4.846 4.414 1.00 97.12 88 THR A N 1
ATOM 670 C CA . THR A 1 88 ? -8.192 -3.569 5.148 1.00 97.12 88 THR A CA 1
ATOM 671 C C . THR A 1 88 ? -9.492 -2.768 5.099 1.00 97.12 88 THR A C 1
ATOM 673 O O . THR A 1 88 ? -9.955 -2.285 6.132 1.00 97.12 88 THR A O 1
ATOM 676 N N . LEU A 1 89 ? -10.104 -2.638 3.918 1.00 96.19 89 LEU A N 1
ATOM 677 C CA . LEU A 1 89 ? -11.381 -1.936 3.776 1.00 96.19 89 LEU A CA 1
ATOM 678 C C . LEU A 1 89 ? -12.517 -2.678 4.479 1.00 96.19 89 LEU A C 1
ATOM 680 O O . LEU A 1 89 ? -13.363 -2.037 5.093 1.00 96.19 89 LEU A O 1
ATOM 684 N N . SER A 1 90 ? -12.509 -4.012 4.445 1.00 96.94 90 SER A N 1
ATOM 685 C CA . SER A 1 90 ? -13.529 -4.815 5.129 1.00 96.94 90 SER A CA 1
ATOM 686 C C . SER A 1 90 ? -13.504 -4.586 6.640 1.00 96.94 90 SER A C 1
ATOM 688 O O . SER A 1 90 ? -14.548 -4.391 7.252 1.00 96.94 90 SER A O 1
ATOM 690 N N . HIS A 1 91 ? -12.301 -4.512 7.220 1.00 95.31 91 HIS A N 1
ATOM 691 C CA . HIS A 1 91 ? -12.112 -4.178 8.629 1.00 95.31 91 HIS A CA 1
ATOM 692 C C . HIS A 1 91 ? -12.609 -2.767 8.976 1.00 95.31 91 HIS A C 1
ATOM 694 O O . HIS A 1 91 ? -13.304 -2.594 9.969 1.00 95.31 91 HIS A O 1
ATOM 700 N N . LEU A 1 92 ? -12.291 -1.762 8.152 1.00 94.31 92 LEU A N 1
ATOM 701 C CA 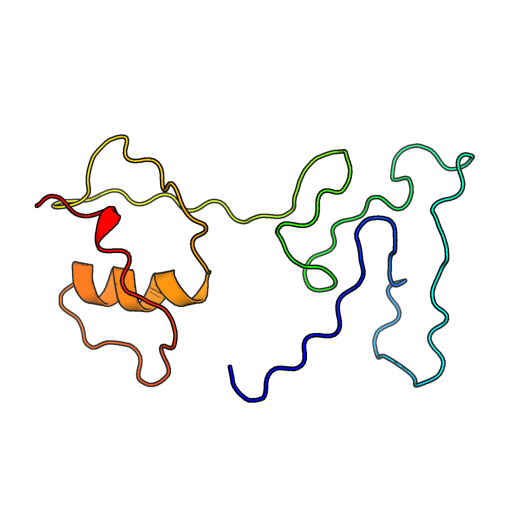. LEU A 1 92 ? -12.740 -0.380 8.377 1.00 94.31 92 LEU A CA 1
ATOM 702 C C . LEU A 1 92 ? -14.257 -0.205 8.277 1.00 94.31 92 LEU A C 1
ATOM 704 O O . LEU A 1 92 ? -14.820 0.662 8.941 1.00 94.31 92 LEU A O 1
ATOM 708 N N . LEU A 1 93 ? -14.898 -0.976 7.401 1.00 94.19 93 LEU A N 1
ATOM 709 C CA . LEU A 1 93 ? -16.333 -0.895 7.138 1.00 94.19 93 LEU A CA 1
ATOM 710 C C . LEU A 1 93 ? -17.162 -1.817 8.040 1.00 94.19 93 LEU A C 1
ATOM 712 O O . LEU A 1 93 ? -18.383 -1.800 7.925 1.00 94.19 93 LEU A O 1
ATOM 716 N N . ASP A 1 94 ? -16.515 -2.607 8.902 1.00 95.06 94 ASP A N 1
ATOM 717 C CA . ASP A 1 94 ? -17.153 -3.636 9.731 1.00 95.06 94 ASP A CA 1
ATOM 718 C C . ASP A 1 94 ? -18.015 -4.613 8.906 1.00 95.06 94 ASP A C 1
ATOM 720 O O . ASP A 1 94 ? -19.159 -4.932 9.233 1.00 95.06 94 ASP A O 1
ATOM 724 N N . ILE A 1 95 ? -17.465 -5.070 7.776 1.00 97.69 95 ILE A N 1
ATOM 725 C CA . ILE A 1 95 ? -18.102 -6.053 6.889 1.00 97.69 95 ILE A CA 1
ATOM 726 C C . ILE A 1 95 ? -17.300 -7.361 6.850 1.00 97.69 95 ILE A C 1
ATOM 728 O O . ILE A 1 95 ? -16.097 -7.364 7.131 1.00 97.69 95 ILE A O 1
ATOM 732 N N . PRO A 1 96 ? -17.929 -8.488 6.465 1.00 97.75 96 PRO A N 1
ATOM 733 C CA . PRO A 1 96 ? -17.228 -9.759 6.345 1.00 97.75 96 PRO A CA 1
ATOM 734 C C . PRO A 1 96 ? -16.033 -9.681 5.390 1.00 97.75 96 PRO A C 1
ATOM 736 O O . PRO A 1 96 ? -16.123 -9.119 4.298 1.00 97.75 96 PRO A O 1
ATOM 739 N N . MET A 1 97 ? -14.920 -10.297 5.791 1.00 97.25 97 MET A N 1
ATOM 740 C CA . MET A 1 97 ? -13.727 -10.410 4.955 1.00 97.25 97 MET A CA 1
ATOM 741 C C . MET A 1 97 ? -14.027 -11.245 3.695 1.00 97.25 97 MET A C 1
ATOM 743 O O . MET A 1 97 ? -14.736 -12.253 3.797 1.00 97.25 97 MET A O 1
ATOM 747 N N . PRO A 1 98 ? -13.487 -10.883 2.514 1.00 97.25 98 PRO A N 1
ATOM 748 C CA . PRO A 1 98 ? -13.609 -11.719 1.328 1.00 97.25 98 PRO A CA 1
ATOM 749 C C . PRO A 1 98 ? -13.050 -13.116 1.600 1.00 97.25 98 PRO A C 1
ATOM 751 O O . PRO A 1 98 ? -11.958 -13.253 2.147 1.00 97.25 98 PRO A O 1
ATOM 754 N N . LYS A 1 99 ? -13.798 -14.148 1.200 1.00 97.00 99 LYS A N 1
ATOM 755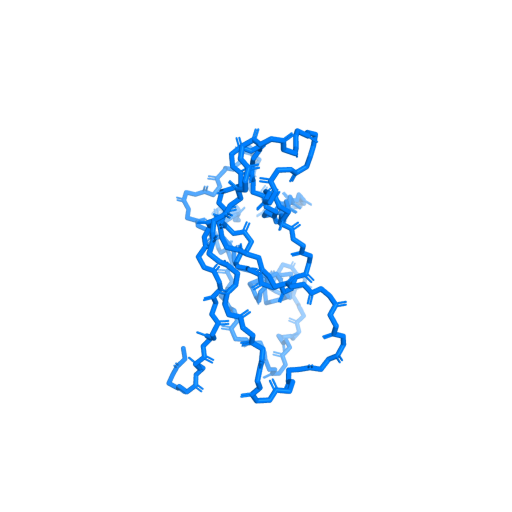 C CA . LYS A 1 99 ? -13.503 -15.555 1.523 1.00 97.00 99 LYS A CA 1
ATOM 756 C C . LYS A 1 99 ? -12.097 -16.024 1.108 1.00 97.00 99 LYS A C 1
ATOM 758 O O . LYS A 1 99 ? -11.525 -16.860 1.793 1.00 97.00 99 LYS A O 1
ATOM 763 N N . ASP A 1 100 ? -11.558 -15.458 0.026 1.00 96.19 100 ASP A N 1
ATOM 764 C CA . ASP A 1 100 ? -10.263 -15.820 -0.566 1.00 96.19 100 ASP A CA 1
ATOM 765 C C . ASP A 1 100 ? -9.210 -14.716 -0.331 1.00 96.19 100 ASP A C 1
ATOM 767 O O . ASP A 1 100 ? -8.237 -14.597 -1.072 1.00 96.19 100 ASP A O 1
ATOM 771 N N . ALA A 1 101 ? -9.422 -13.830 0.651 1.00 95.62 101 ALA A N 1
ATOM 772 C CA . ALA A 1 101 ? -8.458 -12.782 0.962 1.00 95.62 101 ALA A CA 1
ATOM 773 C C . ALA A 1 101 ? -7.173 -13.383 1.551 1.00 95.62 101 ALA A C 1
ATOM 775 O O . ALA A 1 101 ? -7.180 -13.961 2.634 1.00 95.62 101 ALA A O 1
ATOM 776 N N . GLU A 1 102 ? -6.052 -13.178 0.865 1.00 95.56 102 GLU A N 1
ATOM 777 C CA . GLU A 1 102 ? -4.733 -13.620 1.336 1.00 95.56 102 GLU A CA 1
ATOM 778 C C . GLU A 1 102 ? -3.906 -12.488 1.958 1.00 95.56 102 GLU A C 1
ATOM 780 O O . GLU A 1 102 ? -2.867 -12.737 2.568 1.00 95.56 102 GLU A O 1
ATOM 785 N N . GLY A 1 103 ? -4.302 -11.230 1.745 1.00 95.50 103 GLY A N 1
ATOM 786 C CA . GLY A 1 103 ? -3.590 -10.050 2.238 1.00 95.50 103 GLY A CA 1
ATOM 787 C C . GLY A 1 103 ? -3.772 -9.793 3.730 1.00 95.50 103 GLY A C 1
ATOM 788 O O . GLY A 1 103 ? -4.681 -10.314 4.374 1.00 95.50 103 GLY A O 1
ATOM 789 N N . ARG A 1 104 ? -2.906 -8.945 4.287 1.00 95.94 104 ARG A N 1
ATOM 790 C CA . ARG A 1 104 ? -3.003 -8.512 5.687 1.00 95.94 104 ARG A CA 1
ATOM 791 C C . ARG A 1 104 ? -3.873 -7.265 5.819 1.00 95.94 104 ARG A C 1
ATOM 793 O O . ARG A 1 104 ? -3.969 -6.459 4.898 1.00 95.94 104 ARG A O 1
ATOM 800 N N . ILE A 1 105 ? -4.435 -7.061 7.006 1.00 96.94 105 ILE A N 1
ATOM 801 C CA . ILE A 1 105 ? -5.044 -5.780 7.377 1.00 96.94 105 ILE A CA 1
ATOM 802 C C . ILE A 1 105 ? -3.923 -4.786 7.706 1.00 96.94 105 ILE A C 1
ATOM 804 O O . ILE A 1 105 ? -3.020 -5.082 8.495 1.00 96.94 105 ILE A O 1
ATOM 808 N N . LEU A 1 106 ? -3.981 -3.596 7.114 1.00 96.81 106 LEU A N 1
ATOM 809 C CA . LEU A 1 106 ? -2.990 -2.531 7.281 1.00 96.81 106 LEU A CA 1
ATOM 810 C C . LEU A 1 106 ? -3.212 -1.727 8.574 1.00 96.81 106 LEU A C 1
ATOM 812 O O . LEU A 1 106 ? -3.418 -0.513 8.538 1.00 96.81 106 LEU A O 1
ATOM 816 N N . HIS A 1 107 ? -3.163 -2.397 9.728 1.00 95.88 107 HIS A N 1
ATOM 817 C CA . HIS A 1 107 ? -3.414 -1.788 11.042 1.00 95.88 107 HIS A CA 1
ATOM 818 C C . HIS A 1 107 ? -2.533 -0.567 11.341 1.00 95.88 107 HIS A C 1
ATOM 820 O O . HIS A 1 107 ? -2.930 0.317 12.098 1.00 95.88 107 HIS A O 1
ATOM 826 N N . GLU A 1 108 ? -1.347 -0.467 10.732 1.00 95.75 108 GLU A N 1
ATOM 827 C CA . GLU A 1 108 ? -0.474 0.694 10.896 1.00 95.75 108 GLU A CA 1
ATOM 828 C C . GLU A 1 108 ? -1.114 2.023 10.446 1.00 95.75 108 GLU A C 1
ATOM 830 O O . GLU A 1 108 ? -0.708 3.075 10.949 1.00 95.75 108 GLU A O 1
ATOM 835 N N . PHE A 1 109 ? -2.131 1.980 9.574 1.00 96.19 109 PHE A N 1
ATOM 836 C CA . PHE A 1 109 ? -2.860 3.152 9.081 1.00 96.19 109 PHE A CA 1
ATOM 837 C C . PHE A 1 109 ? -3.924 3.684 10.043 1.00 96.19 109 PHE A C 1
ATOM 839 O O . PHE A 1 109 ? -4.371 4.817 9.862 1.00 96.19 109 PHE A O 1
ATOM 846 N N . PHE A 1 110 ? -4.344 2.915 11.047 1.00 96.00 110 PHE A N 1
ATOM 847 C CA . PHE A 1 110 ? -5.478 3.291 11.894 1.00 96.00 110 PHE A CA 1
ATOM 848 C C . PHE A 1 110 ? -5.042 4.091 13.116 1.00 96.00 110 PHE A C 1
ATOM 850 O O . PHE A 1 110 ? -3.931 3.915 13.620 1.00 96.00 110 PHE A O 1
ATOM 857 N N . GLU A 1 111 ? -5.887 5.018 13.556 1.00 93.44 111 GLU A N 1
ATOM 858 C CA . GLU A 1 111 ? -5.746 5.694 14.846 1.00 93.44 111 GLU A CA 1
ATOM 859 C C . GLU A 1 111 ? -5.819 4.627 15.954 1.00 93.44 111 GLU A C 1
ATOM 861 O O . GLU A 1 111 ? -6.538 3.640 15.805 1.00 93.44 111 GLU A O 1
ATOM 866 N N . ASN A 1 112 ? -4.978 4.762 16.987 1.00 66.19 112 ASN A N 1
ATOM 867 C CA . ASN A 1 112 ? -4.926 3.788 18.085 1.00 66.19 112 ASN A CA 1
ATOM 868 C C . ASN A 1 112 ? -6.247 3.749 18.855 1.00 66.19 112 ASN A C 1
ATOM 870 O O . ASN A 1 112 ? -6.793 4.851 19.095 1.00 66.19 112 ASN A O 1
#

Organism: Aerophobetes bacterium (NCBI:txid2030807)

Sequence (112 aa):
IPGEVIFEVEGGYGVNFHFYPDKGSELIVEPDPQFGVWGGAEGTHGEQLPSVDFSLGTIQAVFVLRGPGVKKGFRAKKPIFLRDVAPTLSHLLDIPMPKDAEGRILHEFFEN

Foldseek 3Di:
DVPDDDDADAAQWDFDPDPDDDVPRDTDHGFDPPDPDCRSLDPDPPRHDQQHQSVVGGNDDDDDDDDPQFDPPDDDPDDADPLQVQQQVCVVVVHDGDPPRPHHHPCVGGDD

pLDDT: mean 72.3, std 23.22, range [30.84, 97.81]

Radius of gyration: 18.9 Å; chains: 1; bounding box: 40×35×49 Å